Protein AF-A0A699TE79-F1 (afdb_monomer_lite)

Organism: Tanacetum cinerariifolium (NCBI:txid118510)

pLDDT: mean 77.21, std 14.18, range [36.72, 94.75]

Radius of gyration: 14.41 Å; chains: 1; bounding box: 31×33×37 Å

Sequence (103 aa):
MPTNQQKKLLRLPHVFSQVLELPLPSHADVLIEERPECLKFVANIGDNAFNGRVMAHAVKIHPGVTKVVVRGGGEVELLLDKLEVDVWRFRLPVSTRPELATA

Structure (mmCIF, N/CA/C/O backbone):
data_AF-A0A699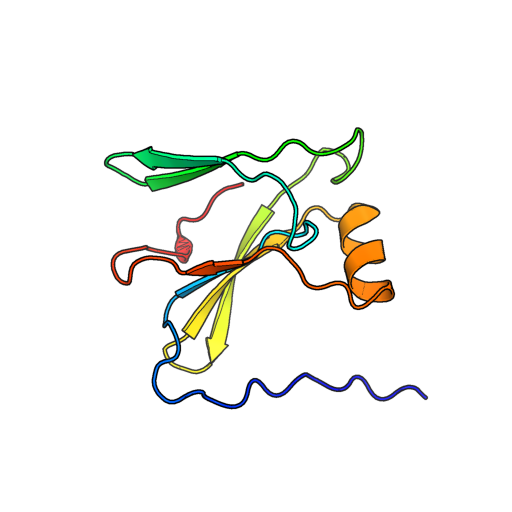TE79-F1
#
_entry.id   AF-A0A699TE79-F1
#
loop_
_atom_site.group_PDB
_atom_site.id
_atom_site.type_symbol
_atom_site.label_atom_id
_atom_site.label_alt_id
_atom_site.label_comp_id
_atom_site.label_asym_id
_atom_site.label_entity_id
_atom_site.label_seq_id
_atom_site.pdbx_PDB_ins_code
_atom_site.Cartn_x
_atom_site.Cartn_y
_atom_site.Cartn_z
_atom_site.occupancy
_atom_site.B_iso_or_equiv
_atom_site.auth_seq_id
_atom_site.auth_comp_id
_atom_site.auth_asym_id
_atom_site.auth_atom_id
_atom_site.pdbx_PDB_model_num
ATOM 1 N N . MET A 1 1 ? -3.925 -23.099 -25.340 1.00 36.72 1 MET A N 1
ATOM 2 C CA . MET A 1 1 ? -4.575 -21.916 -24.737 1.00 36.72 1 MET A CA 1
ATOM 3 C C . MET A 1 1 ? -4.221 -21.910 -23.259 1.00 36.72 1 MET A C 1
ATOM 5 O O . MET A 1 1 ? -4.696 -22.810 -22.576 1.00 36.72 1 MET A O 1
ATOM 9 N N . PRO A 1 2 ? -3.326 -21.038 -22.761 1.00 39.44 2 PRO A N 1
ATOM 10 C CA . PRO A 1 2 ? -2.955 -21.082 -21.354 1.00 39.44 2 PRO A CA 1
ATOM 11 C C . PRO A 1 2 ? -4.128 -20.544 -20.532 1.00 39.44 2 PRO A C 1
ATOM 13 O O . PRO A 1 2 ? -4.578 -19.413 -20.702 1.00 39.44 2 PRO A O 1
ATOM 16 N N . THR A 1 3 ? -4.686 -21.410 -19.695 1.00 42.09 3 THR A N 1
ATOM 17 C CA . THR A 1 3 ? -5.768 -21.098 -18.767 1.00 42.09 3 THR A CA 1
ATOM 18 C C . THR A 1 3 ? -5.246 -20.143 -17.705 1.00 42.09 3 THR A C 1
ATOM 20 O O . THR A 1 3 ? -4.383 -20.521 -16.915 1.00 42.09 3 THR A O 1
ATOM 23 N N . ASN A 1 4 ? -5.780 -18.922 -17.697 1.00 48.56 4 ASN A N 1
ATOM 24 C CA . ASN A 1 4 ? -5.604 -17.929 -16.646 1.00 48.56 4 ASN A CA 1
ATOM 25 C C . ASN A 1 4 ? -6.087 -18.534 -15.318 1.00 48.56 4 ASN A C 1
ATOM 27 O O . ASN A 1 4 ? -7.282 -18.523 -15.010 1.00 48.56 4 ASN A O 1
ATOM 31 N N . GLN A 1 5 ? -5.169 -19.158 -14.577 1.00 48.75 5 GLN A N 1
ATOM 32 C CA . GLN A 1 5 ? -5.438 -19.659 -13.242 1.00 48.75 5 GLN A CA 1
ATOM 33 C C . GLN A 1 5 ? -5.591 -18.447 -12.335 1.00 48.75 5 GLN A C 1
ATOM 35 O O . GLN A 1 5 ? -4.632 -17.959 -11.744 1.00 48.75 5 GLN A O 1
ATOM 40 N N . GLN A 1 6 ? -6.822 -17.945 -12.244 1.00 53.81 6 GLN A N 1
ATOM 41 C CA . GLN A 1 6 ? -7.223 -17.031 -11.190 1.00 53.81 6 GLN A CA 1
ATOM 42 C C . GLN A 1 6 ? -6.849 -17.706 -9.871 1.00 53.81 6 GLN A C 1
ATOM 44 O O . GLN A 1 6 ? -7.532 -18.641 -9.446 1.00 53.81 6 GLN A O 1
ATOM 49 N N . LYS A 1 7 ? -5.724 -17.286 -9.273 1.00 57.31 7 LYS A N 1
ATOM 50 C CA . LYS A 1 7 ? -5.239 -17.749 -7.973 1.00 57.31 7 LYS A CA 1
ATOM 51 C C . LYS A 1 7 ? -6.377 -17.524 -6.980 1.00 57.31 7 LYS A C 1
ATOM 53 O O . LYS A 1 7 ? -6.566 -16.419 -6.475 1.00 57.31 7 LYS A O 1
ATOM 58 N N . LYS A 1 8 ? -7.202 -18.554 -6.762 1.00 50.03 8 LYS A N 1
ATOM 59 C CA . LYS A 1 8 ? -8.288 -18.524 -5.786 1.00 50.03 8 LYS A CA 1
ATOM 60 C C . LYS A 1 8 ? -7.609 -18.415 -4.434 1.00 50.03 8 LYS A C 1
ATOM 62 O O . LYS A 1 8 ? -7.043 -19.387 -3.948 1.00 50.03 8 LYS A O 1
ATOM 67 N N . LEU A 1 9 ? -7.607 -17.209 -3.878 1.00 55.31 9 LEU A N 1
ATOM 68 C CA . LEU A 1 9 ? -7.047 -16.927 -2.565 1.00 55.31 9 LEU A CA 1
ATOM 69 C C . LEU A 1 9 ? -7.832 -17.743 -1.533 1.00 55.31 9 LEU A C 1
ATOM 71 O O . LEU A 1 9 ? -8.937 -17.379 -1.132 1.00 55.31 9 LEU A O 1
ATOM 75 N N . LEU A 1 10 ? -7.281 -18.899 -1.163 1.00 54.78 10 LEU A N 1
ATOM 76 C CA . LEU A 1 10 ? -7.823 -19.768 -0.130 1.00 54.78 10 LEU A CA 1
ATOM 77 C C . LEU A 1 10 ? -7.675 -19.046 1.211 1.00 54.78 10 LEU A C 1
ATOM 79 O O . LEU A 1 10 ? -6.590 -18.589 1.574 1.00 54.78 10 LEU A O 1
ATOM 83 N N . ARG A 1 11 ? -8.792 -18.892 1.926 1.00 52.50 11 ARG A N 1
ATOM 84 C CA . ARG A 1 11 ? -8.840 -18.210 3.221 1.00 52.50 11 ARG A CA 1
ATOM 85 C C . ARG A 1 11 ? -7.907 -18.906 4.211 1.00 52.50 11 ARG A C 1
ATOM 87 O O . ARG A 1 11 ? -8.204 -20.012 4.653 1.00 52.50 11 ARG A O 1
ATOM 94 N N . LEU A 1 12 ? -6.844 -18.226 4.636 1.00 55.25 12 LEU A N 1
ATOM 95 C CA . LEU A 1 12 ? -6.229 -18.536 5.923 1.00 55.25 12 LEU A CA 1
ATOM 96 C C . LEU A 1 12 ? -7.171 -18.020 7.044 1.00 55.25 12 LEU A C 1
ATOM 98 O O . LEU A 1 12 ? -7.782 -16.958 6.907 1.00 55.25 12 LEU A O 1
ATOM 102 N N . PRO A 1 13 ? -7.355 -18.738 8.159 1.00 48.28 13 PRO A N 1
ATOM 103 C CA . PRO A 1 13 ? -8.333 -18.361 9.191 1.00 48.28 13 PRO A CA 1
ATOM 104 C C . PRO A 1 13 ? -8.010 -17.064 9.959 1.00 48.28 13 PRO A C 1
ATOM 106 O O . PRO A 1 13 ? -8.811 -16.629 10.781 1.00 48.28 13 PRO A O 1
ATOM 109 N N . HIS A 1 14 ? -6.859 -16.433 9.699 1.00 51.59 14 HIS A N 1
ATOM 110 C CA . HIS A 1 14 ? -6.373 -15.214 10.370 1.00 51.59 14 HIS A CA 1
ATOM 111 C C . HIS A 1 14 ? -6.068 -14.083 9.364 1.00 51.59 14 HIS A C 1
ATOM 113 O O . HIS A 1 14 ? -5.210 -13.236 9.601 1.00 51.59 14 HIS A O 1
ATOM 119 N N . VAL A 1 15 ? -6.704 -14.126 8.186 1.00 59.31 15 VAL A N 1
ATOM 120 C CA . VAL A 1 15 ? -6.400 -13.257 7.037 1.00 59.31 15 VAL A CA 1
ATOM 121 C C . VAL A 1 15 ? -6.735 -11.804 7.336 1.00 59.31 15 VAL A C 1
ATOM 123 O O . VAL A 1 15 ? -7.879 -11.448 7.598 1.00 59.31 15 VAL A O 1
ATOM 126 N N . PHE A 1 16 ? -5.702 -10.977 7.245 1.00 68.50 16 PHE A N 1
ATOM 127 C CA . PHE A 1 16 ? -5.742 -9.519 7.254 1.00 68.50 16 PHE A CA 1
ATOM 128 C C . PHE A 1 16 ? -6.859 -8.998 6.356 1.00 68.50 16 PHE A C 1
ATOM 130 O O . PHE A 1 16 ? -6.934 -9.352 5.179 1.00 68.50 16 PHE A O 1
ATOM 137 N N . SER A 1 17 ? -7.702 -8.133 6.912 1.00 79.00 17 SER A N 1
ATOM 138 C CA . SER A 1 17 ? -8.782 -7.476 6.177 1.00 79.00 17 SER A CA 1
ATOM 139 C C . SER A 1 17 ? -8.266 -6.414 5.207 1.00 79.00 17 SER A C 1
ATOM 141 O O . SER A 1 17 ? -8.990 -6.021 4.297 1.00 79.00 17 SER A O 1
ATOM 143 N N . GLN A 1 18 ? -7.028 -5.938 5.379 1.00 85.88 18 GLN A N 1
ATOM 144 C CA . GLN A 1 18 ? -6.455 -4.879 4.556 1.00 85.88 18 GLN A CA 1
ATOM 145 C C . GLN A 1 18 ? -4.970 -5.123 4.252 1.00 85.88 18 GLN A C 1
ATOM 147 O O . GLN A 1 18 ? -4.175 -5.432 5.143 1.00 85.88 18 GLN A O 1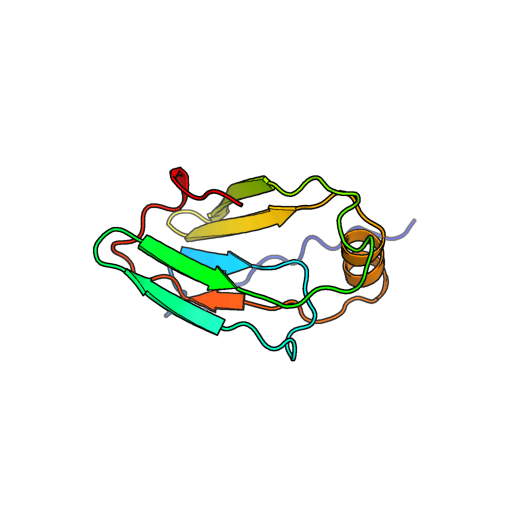
ATOM 152 N N . VAL A 1 19 ? -4.585 -4.994 2.981 1.00 89.31 19 VAL A N 1
ATOM 153 C CA . VAL A 1 19 ? -3.207 -5.208 2.504 1.00 89.31 19 VAL A CA 1
ATOM 154 C C . VAL A 1 19 ? -2.843 -4.153 1.462 1.00 89.31 19 VAL A C 1
ATOM 156 O O . VAL A 1 19 ? -3.642 -3.894 0.570 1.00 89.31 19 VAL A O 1
ATOM 159 N N . LEU A 1 20 ? -1.637 -3.592 1.533 1.00 89.44 20 LEU A N 1
ATOM 160 C CA . LEU A 1 20 ? -1.007 -2.838 0.448 1.00 89.44 20 LEU A CA 1
ATOM 161 C C . LEU A 1 20 ? -0.113 -3.773 -0.372 1.00 89.44 20 LEU A C 1
ATOM 163 O O . LEU A 1 20 ? 0.626 -4.577 0.196 1.00 89.44 20 LEU A O 1
ATOM 167 N N . GLU A 1 21 ? -0.168 -3.655 -1.691 1.00 90.12 21 GLU A N 1
ATOM 168 C CA . GLU A 1 21 ? 0.735 -4.303 -2.634 1.00 90.12 21 GLU A CA 1
ATOM 169 C C . GLU A 1 21 ? 1.377 -3.254 -3.539 1.00 90.12 21 GLU A C 1
ATOM 171 O O . GLU A 1 21 ? 0.682 -2.456 -4.178 1.00 90.12 21 GLU A O 1
ATOM 176 N N . LEU A 1 22 ? 2.707 -3.276 -3.578 1.00 87.31 22 LEU A N 1
ATOM 177 C CA . LEU A 1 22 ? 3.502 -2.436 -4.460 1.00 87.31 22 LEU A CA 1
ATOM 178 C C . LEU A 1 22 ? 4.000 -3.276 -5.643 1.00 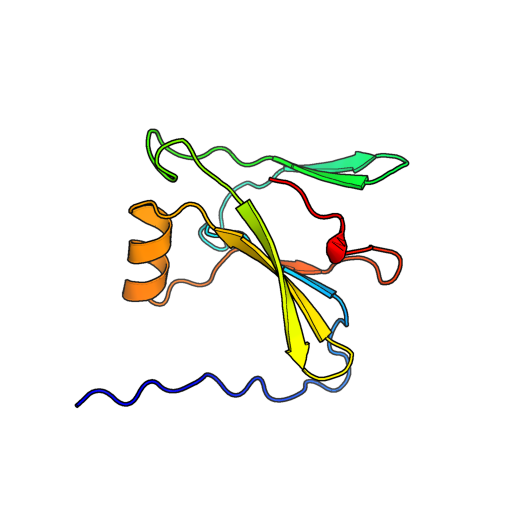87.31 22 LEU A C 1
ATOM 180 O O . LEU A 1 22 ? 4.378 -4.433 -5.440 1.00 87.31 22 LEU A O 1
ATOM 184 N N . PRO A 1 23 ? 4.057 -2.709 -6.860 1.00 84.06 23 PRO A N 1
ATOM 185 C CA . PRO A 1 23 ? 4.598 -3.359 -8.051 1.00 84.06 23 PRO A CA 1
ATOM 186 C C . PRO A 1 23 ? 6.133 -3.328 -8.006 1.00 84.06 23 PRO A C 1
ATOM 188 O O . PRO A 1 23 ? 6.799 -2.779 -8.879 1.00 84.06 23 PRO A O 1
ATOM 191 N N . LEU A 1 24 ? 6.686 -3.873 -6.925 1.00 84.00 24 LEU A N 1
ATOM 192 C CA . LEU A 1 24 ? 8.107 -3.971 -6.628 1.00 84.00 24 LEU A CA 1
ATOM 193 C C . LEU A 1 24 ? 8.420 -5.421 -6.247 1.00 84.00 24 LEU A C 1
ATOM 195 O O . LEU A 1 24 ? 7.548 -6.097 -5.691 1.00 84.00 24 LEU A O 1
ATOM 199 N N . PRO A 1 25 ? 9.654 -5.896 -6.475 1.00 84.56 25 PRO A N 1
ATOM 200 C CA . PRO A 1 25 ? 10.093 -7.178 -5.940 1.00 84.56 25 PRO A CA 1
ATOM 201 C C . PRO A 1 25 ? 9.907 -7.246 -4.418 1.00 84.56 25 PRO A C 1
ATOM 203 O O . PRO A 1 25 ? 10.106 -6.257 -3.716 1.00 84.56 25 PRO A O 1
ATOM 206 N N . SER A 1 26 ? 9.585 -8.424 -3.886 1.00 87.25 26 SER A N 1
ATOM 207 C CA . SER A 1 26 ? 9.367 -8.641 -2.446 1.00 87.25 26 SER A CA 1
ATOM 208 C C . SER A 1 26 ? 10.548 -8.248 -1.550 1.00 87.25 26 SER A C 1
ATOM 210 O O . SER A 1 26 ? 10.341 -7.943 -0.378 1.00 87.25 26 SER A O 1
ATOM 212 N N . HIS A 1 27 ? 11.765 -8.221 -2.099 1.00 84.75 27 HIS A N 1
ATOM 213 C CA . HIS A 1 27 ? 12.998 -7.821 -1.417 1.00 84.75 27 HIS A CA 1
ATOM 214 C C . HIS A 1 27 ? 13.357 -6.336 -1.600 1.00 84.75 27 HIS A C 1
ATOM 216 O O . HIS A 1 27 ? 14.446 -5.933 -1.206 1.00 84.75 27 HIS A O 1
ATOM 222 N N . ALA A 1 28 ? 12.497 -5.533 -2.235 1.00 87.81 28 ALA A N 1
ATOM 223 C CA . ALA A 1 28 ? 12.755 -4.113 -2.431 1.00 87.81 28 ALA A CA 1
ATOM 224 C C . ALA A 1 28 ? 12.803 -3.355 -1.096 1.00 87.81 28 ALA A C 1
ATOM 226 O O . ALA A 1 28 ? 11.975 -3.577 -0.205 1.00 87.81 28 ALA A O 1
ATOM 227 N N . ASP A 1 29 ? 13.739 -2.410 -1.002 1.00 90.31 29 ASP A N 1
ATOM 228 C CA . ASP A 1 29 ? 13.876 -1.522 0.148 1.00 90.31 29 ASP A CA 1
ATOM 229 C C . ASP A 1 29 ? 12.778 -0.451 0.118 1.00 90.31 29 ASP A C 1
ATOM 231 O O . ASP A 1 29 ? 12.843 0.535 -0.622 1.00 90.31 29 ASP A O 1
ATOM 235 N N . VAL A 1 30 ? 11.745 -0.663 0.934 1.00 91.38 30 VAL A N 1
ATOM 236 C CA . VAL A 1 30 ? 10.623 0.264 1.112 1.00 91.38 30 VAL A CA 1
ATOM 237 C C . VAL A 1 30 ? 10.664 0.821 2.531 1.00 91.38 30 VAL A C 1
ATOM 239 O O . VAL A 1 30 ? 10.467 0.092 3.504 1.00 91.38 30 VAL A O 1
ATOM 242 N N . LEU A 1 31 ? 10.889 2.127 2.652 1.00 94.00 31 LEU A N 1
ATOM 243 C CA . LEU A 1 31 ? 10.786 2.851 3.913 1.00 94.00 31 LEU A CA 1
ATOM 244 C C . LEU A 1 31 ? 9.313 3.113 4.239 1.00 94.00 31 LEU A C 1
ATOM 246 O O . LEU A 1 31 ? 8.544 3.563 3.387 1.00 94.00 31 LEU A O 1
ATOM 250 N N . ILE A 1 32 ? 8.937 2.861 5.489 1.00 93.38 32 ILE A N 1
ATOM 251 C CA . ILE A 1 32 ? 7.584 3.083 5.996 1.00 93.38 32 ILE A CA 1
ATOM 252 C C . ILE A 1 32 ? 7.654 4.167 7.065 1.00 93.38 32 ILE A C 1
ATOM 254 O O . ILE A 1 32 ? 8.324 4.001 8.083 1.00 93.38 32 ILE A O 1
ATOM 258 N N . GLU A 1 33 ? 6.953 5.271 6.837 1.00 94.75 33 GLU A N 1
ATOM 259 C CA . GLU A 1 33 ? 6.827 6.368 7.790 1.00 94.75 33 GLU A CA 1
ATOM 260 C C . GLU A 1 33 ? 5.393 6.428 8.317 1.00 94.75 33 GLU A C 1
ATOM 262 O O . GLU A 1 33 ? 4.441 6.617 7.553 1.00 94.75 33 GLU A O 1
ATOM 267 N N . GLU A 1 34 ? 5.232 6.314 9.632 1.00 92.06 34 GLU A N 1
ATOM 268 C CA . GLU A 1 34 ? 3.950 6.550 10.286 1.00 92.06 34 GLU A CA 1
ATOM 269 C C . GLU A 1 34 ? 3.765 8.047 10.547 1.00 92.06 34 GLU A C 1
ATOM 271 O O . GLU A 1 34 ? 4.604 8.712 11.162 1.00 92.06 34 GLU A O 1
ATOM 276 N N . ARG A 1 35 ? 2.668 8.596 10.031 1.00 91.69 35 ARG A N 1
ATOM 277 C CA . ARG A 1 35 ? 2.233 9.975 10.244 1.00 91.69 35 ARG A CA 1
ATOM 278 C C . ARG A 1 35 ? 0.896 9.948 10.991 1.00 91.69 35 ARG A C 1
ATOM 280 O O . ARG A 1 35 ? 0.173 8.959 10.894 1.00 91.69 35 ARG A O 1
ATOM 287 N N . PRO A 1 36 ? 0.512 11.034 11.684 1.00 89.50 36 PRO A N 1
ATOM 288 C CA . PRO A 1 36 ? -0.754 11.072 12.423 1.00 89.50 36 PRO A CA 1
ATOM 289 C C . PRO A 1 36 ? -1.993 10.763 11.567 1.00 89.50 36 PRO A C 1
ATOM 291 O O . PRO A 1 36 ? -2.980 10.244 12.077 1.00 89.50 36 PRO A O 1
ATOM 294 N N . GLU A 1 37 ? -1.938 11.076 10.270 1.00 89.69 37 GLU A N 1
ATOM 295 C CA . GLU A 1 37 ? -3.073 10.954 9.349 1.00 89.69 37 GLU A CA 1
ATOM 296 C C . GLU A 1 37 ? -2.918 9.814 8.331 1.00 89.69 37 GLU A C 1
ATOM 298 O O . GLU A 1 37 ? -3.897 9.430 7.689 1.00 89.69 37 GLU A O 1
ATOM 303 N N . CYS A 1 38 ? -1.710 9.265 8.151 1.00 89.75 38 CYS A N 1
ATOM 304 C CA . CYS A 1 38 ? -1.448 8.266 7.116 1.00 89.75 38 CYS A CA 1
ATOM 305 C C . CYS A 1 38 ? -0.183 7.430 7.365 1.00 89.75 38 CYS A C 1
ATOM 307 O O . CYS A 1 38 ? 0.703 7.791 8.135 1.00 89.75 38 CYS A O 1
ATOM 309 N N . LEU A 1 39 ? -0.082 6.316 6.640 1.00 91.94 39 LEU A N 1
ATOM 310 C CA . LEU A 1 39 ? 1.166 5.582 6.449 1.00 91.94 39 LEU A CA 1
ATOM 311 C C . LEU A 1 39 ? 1.752 5.992 5.097 1.00 91.94 39 LEU A C 1
ATOM 313 O O . LEU A 1 39 ? 1.081 5.856 4.072 1.00 91.94 39 LEU A O 1
ATOM 317 N N . LYS A 1 40 ? 2.991 6.483 5.088 1.00 93.06 40 LYS A N 1
ATOM 318 C CA . LYS A 1 40 ? 3.704 6.853 3.865 1.00 93.06 40 LYS A CA 1
ATOM 319 C C . LYS A 1 40 ? 4.730 5.776 3.527 1.00 93.06 40 LYS A C 1
ATOM 321 O O . LYS A 1 40 ? 5.570 5.433 4.353 1.00 93.06 40 LYS A O 1
ATOM 326 N N . PHE A 1 41 ? 4.665 5.276 2.300 1.00 92.31 41 PHE A N 1
ATOM 327 C CA . PHE A 1 41 ? 5.577 4.267 1.770 1.00 92.31 41 PHE A CA 1
ATOM 328 C C . PHE A 1 41 ? 6.493 4.935 0.747 1.00 92.31 41 PHE A C 1
ATOM 330 O O . PHE A 1 41 ? 6.009 5.577 -0.184 1.00 92.31 41 PHE A O 1
ATOM 337 N N . VAL A 1 42 ? 7.806 4.819 0.933 1.00 91.38 42 VAL A N 1
ATOM 338 C CA . VAL A 1 42 ? 8.817 5.430 0.063 1.00 91.38 42 VAL A CA 1
ATOM 339 C C . VAL A 1 42 ? 9.751 4.339 -0.430 1.00 91.38 42 VAL A C 1
ATOM 341 O O . VAL A 1 42 ? 10.376 3.650 0.368 1.00 91.38 42 VAL A O 1
ATOM 344 N N . ALA A 1 43 ? 9.852 4.188 -1.744 1.00 88.31 43 ALA A N 1
ATOM 345 C CA . ALA A 1 43 ? 10.725 3.212 -2.377 1.00 88.31 43 ALA A CA 1
ATOM 346 C C . ALA A 1 43 ? 11.585 3.904 -3.431 1.00 88.31 43 ALA A C 1
ATOM 348 O O . ALA A 1 43 ? 11.106 4.795 -4.136 1.00 88.31 43 ALA A O 1
ATOM 349 N N . ASN A 1 44 ? 12.842 3.481 -3.547 1.00 84.88 44 ASN A N 1
ATOM 350 C CA . ASN A 1 44 ? 13.679 3.879 -4.668 1.00 84.88 44 ASN A CA 1
ATOM 351 C C . ASN A 1 44 ? 13.365 2.967 -5.859 1.00 84.88 44 ASN A C 1
ATOM 353 O O . ASN A 1 44 ? 13.390 1.742 -5.737 1.00 84.88 44 ASN A O 1
ATOM 357 N N . ILE A 1 45 ? 13.040 3.573 -6.993 1.00 78.62 45 ILE A N 1
ATOM 358 C CA . ILE A 1 45 ? 12.716 2.875 -8.231 1.00 78.62 45 ILE A CA 1
ATOM 359 C C . ILE A 1 45 ? 13.698 3.313 -9.308 1.00 78.62 45 ILE A C 1
ATOM 361 O O . ILE A 1 45 ? 14.077 4.480 -9.365 1.00 78.62 45 ILE A O 1
ATOM 365 N N . GLY A 1 46 ? 14.111 2.373 -10.158 1.00 74.44 46 GLY A N 1
ATOM 366 C CA . GLY A 1 46 ? 14.964 2.692 -11.299 1.00 74.44 46 GLY A CA 1
ATOM 367 C C . GLY A 1 46 ? 14.286 3.672 -12.262 1.00 74.44 46 GLY A C 1
ATOM 368 O O . GLY A 1 46 ? 13.052 3.734 -12.339 1.00 74.44 46 GLY A O 1
ATOM 369 N N . ASP A 1 47 ? 15.102 4.416 -13.009 1.00 66.19 47 ASP A N 1
ATOM 370 C CA . ASP A 1 47 ? 14.628 5.371 -14.010 1.00 66.19 47 ASP A CA 1
ATOM 371 C C . ASP A 1 47 ? 13.623 4.704 -14.970 1.00 66.19 47 ASP A C 1
ATOM 373 O O . ASP A 1 47 ? 13.830 3.587 -15.444 1.00 66.19 47 ASP A O 1
ATOM 377 N N . ASN A 1 48 ? 12.507 5.390 -15.238 1.00 66.00 48 ASN A N 1
ATOM 378 C CA . ASN A 1 48 ? 11.388 4.953 -16.090 1.00 66.00 48 ASN A CA 1
ATOM 379 C C . ASN A 1 48 ? 10.539 3.758 -15.606 1.00 66.00 48 ASN A C 1
ATOM 381 O O . ASN A 1 48 ? 9.648 3.335 -16.343 1.00 66.00 48 ASN A O 1
ATOM 385 N N . ALA A 1 49 ? 10.698 3.261 -14.372 1.00 68.44 49 ALA A N 1
ATOM 386 C CA . ALA A 1 49 ? 9.935 2.102 -13.876 1.00 68.44 49 ALA A CA 1
ATOM 387 C C . ALA A 1 49 ? 8.399 2.208 -14.047 1.00 68.44 49 ALA A C 1
ATOM 389 O O . ALA A 1 49 ? 7.735 1.204 -14.315 1.00 68.44 49 ALA A O 1
ATOM 390 N N . PHE A 1 50 ? 7.839 3.420 -13.940 1.00 70.75 50 PHE A N 1
ATOM 391 C CA . PHE A 1 50 ? 6.396 3.685 -14.046 1.00 70.75 50 PHE A CA 1
ATOM 392 C C . PHE A 1 50 ? 6.021 4.760 -15.077 1.00 70.75 50 PHE A C 1
ATOM 394 O O . PHE A 1 50 ? 4.973 5.387 -14.951 1.00 70.75 50 PHE A O 1
ATOM 401 N N . ASN A 1 51 ? 6.878 5.046 -16.067 1.00 71.44 51 ASN A N 1
ATOM 402 C CA . ASN A 1 51 ? 6.599 6.033 -17.130 1.00 71.44 51 ASN A CA 1
ATOM 403 C C . ASN A 1 51 ? 6.035 7.393 -16.635 1.00 71.44 51 ASN A C 1
ATOM 405 O O . ASN A 1 51 ? 5.274 8.062 -17.336 1.00 71.44 51 ASN A O 1
ATOM 409 N N . GLY A 1 52 ? 6.377 7.799 -15.406 1.00 70.31 52 GLY A N 1
ATOM 410 C CA . GLY A 1 52 ? 5.919 9.044 -14.784 1.00 70.31 52 GLY A CA 1
ATOM 411 C C . GLY A 1 52 ? 4.449 9.088 -14.340 1.00 70.31 52 GLY A C 1
ATOM 412 O O . GLY A 1 52 ? 3.986 10.160 -13.955 1.00 70.31 52 GLY A O 1
ATOM 413 N N . ARG A 1 53 ? 3.695 7.980 -14.369 1.00 76.75 53 ARG A N 1
ATOM 414 C CA . ARG A 1 53 ? 2.320 7.926 -13.840 1.00 76.75 53 ARG A CA 1
ATOM 415 C C . ARG A 1 53 ? 2.159 6.742 -12.908 1.00 76.75 53 ARG A C 1
ATOM 417 O O . ARG A 1 53 ? 2.327 5.611 -13.333 1.00 76.75 53 ARG A O 1
ATOM 424 N N . VAL A 1 54 ? 1.761 7.003 -11.669 1.00 82.06 54 VAL A N 1
ATOM 425 C CA . VAL A 1 54 ? 1.443 5.971 -10.681 1.00 82.06 54 VAL A CA 1
ATOM 426 C C . VAL A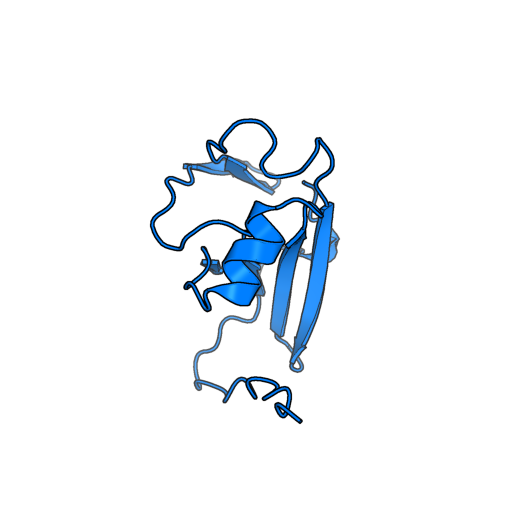 1 54 ? 0.053 6.251 -10.108 1.00 82.06 54 VAL A C 1
ATOM 428 O O . VAL A 1 54 ? -0.327 7.405 -9.939 1.00 82.06 54 VAL A O 1
ATOM 431 N N . MET A 1 55 ? -0.733 5.206 -9.856 1.00 84.81 55 MET A N 1
ATOM 432 C CA . MET A 1 55 ? -2.054 5.292 -9.230 1.00 84.81 55 MET A CA 1
ATOM 433 C C . MET A 1 55 ? -2.206 4.224 -8.152 1.00 84.81 55 MET A C 1
ATOM 435 O O . MET A 1 55 ? -1.800 3.079 -8.343 1.00 84.81 55 MET A O 1
ATOM 439 N N . ALA A 1 56 ? -2.846 4.582 -7.041 1.00 88.88 56 ALA A N 1
ATOM 440 C CA . ALA A 1 56 ? -3.270 3.638 -6.016 1.00 88.88 56 ALA A CA 1
ATOM 441 C C . ALA A 1 56 ? -4.747 3.270 -6.215 1.00 88.88 56 ALA A C 1
ATOM 443 O O . AL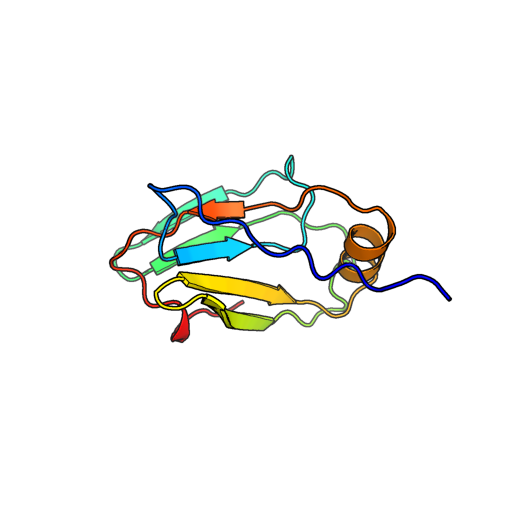A A 1 56 ? -5.601 4.133 -6.407 1.00 88.88 56 ALA A O 1
ATOM 444 N N . HIS A 1 57 ? -5.058 1.978 -6.140 1.00 87.56 57 HIS A N 1
ATOM 445 C CA . HIS A 1 57 ? -6.415 1.461 -6.283 1.00 87.56 57 HIS A CA 1
ATOM 446 C C . HIS A 1 57 ? -6.786 0.559 -5.113 1.00 87.56 57 HIS A C 1
ATOM 448 O O . HIS A 1 57 ? -6.137 -0.458 -4.882 1.00 87.56 57 HIS A O 1
ATOM 454 N N . ALA A 1 58 ? -7.884 0.873 -4.429 1.00 88.44 58 ALA A N 1
ATOM 455 C CA . ALA A 1 58 ? -8.504 -0.035 -3.473 1.00 88.44 58 ALA A CA 1
ATOM 456 C C . ALA A 1 58 ? -9.407 -1.043 -4.198 1.00 88.44 58 ALA A C 1
ATOM 458 O O . ALA A 1 58 ? -10.395 -0.676 -4.833 1.00 88.44 58 ALA A O 1
ATOM 459 N N . VAL A 1 59 ? -9.083 -2.330 -4.089 1.00 85.00 59 VAL A N 1
ATOM 460 C CA . VAL A 1 59 ? -9.801 -3.430 -4.737 1.00 85.00 59 VAL A CA 1
ATOM 461 C C . VAL A 1 59 ? -10.299 -4.406 -3.680 1.00 85.00 59 VAL A C 1
ATOM 463 O O . VAL A 1 59 ? -9.527 -4.930 -2.875 1.00 85.00 59 VAL A O 1
ATOM 466 N N . LYS A 1 60 ? -11.601 -4.696 -3.692 1.00 85.50 60 LYS A N 1
ATOM 467 C CA . LYS A 1 60 ? -12.171 -5.774 -2.876 1.00 85.50 60 LYS A CA 1
ATOM 468 C C . LYS A 1 60 ? -11.861 -7.108 -3.540 1.00 85.50 60 LYS A C 1
ATOM 470 O O . LYS A 1 60 ? -12.348 -7.380 -4.632 1.00 85.50 60 LYS A O 1
ATOM 475 N N . ILE A 1 61 ? -11.055 -7.930 -2.878 1.00 80.00 61 ILE A N 1
ATOM 476 C CA . ILE A 1 61 ? -10.645 -9.247 -3.395 1.00 80.00 61 ILE A CA 1
ATOM 477 C C . ILE A 1 61 ? -11.462 -10.393 -2.786 1.00 80.00 61 ILE A C 1
ATOM 479 O O . ILE A 1 61 ? -11.549 -11.475 -3.360 1.00 80.00 61 ILE A O 1
ATOM 483 N N . HIS A 1 62 ? -12.079 -10.152 -1.629 1.00 75.56 62 HIS A N 1
ATOM 484 C CA . HIS A 1 62 ? -12.985 -11.062 -0.934 1.00 75.56 62 HIS A CA 1
ATOM 485 C C . HIS A 1 62 ? -13.866 -10.242 0.031 1.00 75.56 62 HIS A C 1
ATOM 487 O O . HIS A 1 62 ? -13.444 -9.156 0.437 1.00 75.56 62 HIS A O 1
ATOM 493 N N . PRO A 1 63 ? -15.066 -10.702 0.435 1.00 78.50 63 PRO A N 1
ATOM 494 C CA . PRO A 1 63 ? -15.824 -10.048 1.500 1.00 78.50 63 PRO A CA 1
ATOM 495 C C . PRO A 1 63 ? -14.967 -9.811 2.753 1.00 78.50 63 PRO A C 1
ATOM 497 O O . PRO A 1 63 ? -14.365 -10.739 3.287 1.00 78.50 63 PRO A O 1
ATOM 500 N N . GLY A 1 64 ? -14.882 -8.553 3.193 1.00 75.38 64 GLY A N 1
ATOM 501 C CA . GLY A 1 64 ? -14.060 -8.147 4.339 1.00 75.38 64 GLY A CA 1
ATOM 502 C C . GLY A 1 64 ? -12.554 -8.044 4.069 1.00 75.38 64 GLY A C 1
ATOM 503 O O . GLY A 1 64 ? -11.813 -7.773 5.008 1.00 75.38 64 GLY A O 1
ATOM 504 N N . VAL A 1 65 ? -12.100 -8.238 2.823 1.00 78.12 65 VAL A N 1
ATOM 505 C CA . VAL A 1 65 ? -10.690 -8.111 2.431 1.00 78.12 65 VAL A CA 1
ATOM 506 C C . VAL A 1 65 ? -10.529 -7.091 1.305 1.00 78.12 65 VAL A C 1
ATOM 508 O O . VAL A 1 65 ? -10.939 -7.321 0.160 1.00 78.12 65 VAL A O 1
ATOM 511 N N . THR A 1 66 ? -9.871 -5.983 1.628 1.00 84.75 66 THR A N 1
ATOM 512 C CA . THR A 1 66 ? -9.509 -4.920 0.691 1.00 84.75 66 THR A CA 1
ATOM 513 C C . THR A 1 66 ? -8.005 -4.930 0.448 1.00 84.75 66 THR A C 1
ATOM 515 O O . THR A 1 66 ? -7.199 -5.019 1.372 1.00 84.75 66 THR A O 1
ATOM 518 N N . LYS A 1 67 ? -7.611 -4.826 -0.815 1.00 85.81 67 LYS A N 1
ATOM 519 C CA . LYS A 1 67 ? -6.220 -4.727 -1.238 1.00 85.81 67 LYS A CA 1
ATOM 520 C C . LYS A 1 67 ? -5.998 -3.374 -1.904 1.00 85.81 67 LYS A C 1
ATOM 522 O O . LYS A 1 67 ? -6.710 -3.058 -2.849 1.00 85.81 67 LYS A O 1
ATOM 527 N N . VAL A 1 68 ? -5.031 -2.593 -1.439 1.00 84.12 68 VAL A N 1
ATOM 528 C CA . VAL A 1 68 ? -4.525 -1.424 -2.164 1.00 84.12 68 VAL A CA 1
ATOM 529 C C . VAL A 1 68 ? -3.457 -1.917 -3.128 1.00 84.12 68 VAL A C 1
ATOM 531 O O . VAL A 1 68 ? -2.499 -2.548 -2.698 1.00 84.12 68 VAL A O 1
ATOM 534 N N . VAL A 1 69 ? -3.633 -1.670 -4.419 1.00 83.81 69 VAL A N 1
ATOM 535 C CA . VAL A 1 69 ? -2.660 -2.006 -5.462 1.00 83.81 69 VAL A CA 1
ATOM 536 C C . VAL A 1 69 ? -2.154 -0.712 -6.067 1.00 83.81 69 VAL A C 1
ATOM 538 O O . VAL A 1 69 ? -2.957 0.130 -6.466 1.00 83.81 69 VAL A O 1
ATOM 541 N N . VAL A 1 70 ? -0.839 -0.567 -6.149 1.00 84.31 70 VAL A N 1
ATOM 542 C CA . VAL A 1 70 ? -0.209 0.537 -6.871 1.00 84.31 70 VAL A CA 1
ATOM 543 C C . VAL A 1 70 ? 0.089 0.087 -8.303 1.00 84.31 70 VAL A C 1
ATOM 545 O O . VAL A 1 70 ? 0.625 -0.997 -8.509 1.00 84.31 70 VAL A O 1
ATOM 548 N N . ARG A 1 71 ? -0.307 0.885 -9.298 1.00 81.44 71 ARG A N 1
ATOM 549 C CA . ARG A 1 71 ? -0.138 0.595 -10.731 1.00 81.44 71 ARG A CA 1
ATOM 550 C C . ARG A 1 71 ? 0.558 1.750 -11.418 1.00 81.44 71 ARG A C 1
ATOM 552 O O . ARG A 1 71 ? 0.233 2.901 -11.138 1.00 81.44 71 ARG A O 1
ATOM 559 N N . GLY A 1 72 ? 1.479 1.443 -12.320 1.00 72.25 72 GLY A N 1
ATOM 560 C CA . GLY A 1 72 ? 2.277 2.443 -13.025 1.00 72.25 72 GLY A CA 1
ATOM 561 C C . GLY A 1 72 ? 2.283 2.304 -14.544 1.00 72.25 72 GLY A C 1
ATOM 562 O O . GLY A 1 72 ? 2.857 3.144 -15.228 1.00 72.25 72 GLY A O 1
ATOM 563 N N . GLY A 1 73 ? 1.678 1.246 -15.101 1.00 64.56 73 GLY A N 1
ATOM 564 C CA . GLY A 1 73 ? 1.605 1.038 -16.554 1.00 64.56 73 GLY A CA 1
ATOM 565 C C . GLY A 1 73 ? 2.972 0.969 -17.253 1.00 64.56 73 GLY A C 1
ATOM 566 O O . GLY A 1 73 ? 3.051 1.156 -18.467 1.00 64.56 73 GLY A O 1
ATOM 567 N N . GLY A 1 74 ? 4.044 0.756 -16.486 1.00 66.75 74 GLY A N 1
ATOM 568 C CA . GLY A 1 74 ? 5.426 0.710 -16.952 1.00 66.75 74 GLY A CA 1
ATOM 569 C C . GLY A 1 74 ? 5.930 -0.716 -17.157 1.00 66.75 74 GLY A C 1
ATOM 570 O O . GLY A 1 74 ? 5.260 -1.694 -16.816 1.00 66.75 74 GLY A O 1
ATOM 571 N N . GLU A 1 75 ? 7.140 -0.839 -17.704 1.00 64.88 75 GLU A N 1
ATOM 572 C CA . GLU A 1 75 ? 7.759 -2.138 -17.992 1.00 64.88 75 GLU A CA 1
ATOM 573 C C . GLU A 1 75 ? 7.923 -3.009 -16.741 1.00 64.88 75 GLU A C 1
ATOM 575 O O . GLU A 1 75 ? 7.793 -4.226 -16.834 1.00 64.88 75 GLU A O 1
ATOM 580 N N . VAL A 1 76 ? 8.136 -2.406 -15.566 1.00 66.50 76 VAL A N 1
ATOM 581 C CA . VAL A 1 76 ? 8.334 -3.137 -14.303 1.00 66.50 76 VAL A CA 1
ATOM 582 C C . VAL A 1 76 ? 7.086 -3.921 -13.894 1.00 66.50 76 VAL A C 1
ATOM 584 O O . VAL A 1 76 ? 7.197 -5.092 -13.543 1.00 66.50 76 VAL A O 1
ATOM 587 N N . GLU A 1 77 ? 5.897 -3.324 -14.000 1.00 68.38 77 GLU A N 1
ATOM 588 C CA . GLU A 1 77 ? 4.626 -4.000 -13.690 1.00 68.38 77 GLU A CA 1
ATOM 589 C C . GLU A 1 77 ? 4.402 -5.191 -14.640 1.00 68.38 77 GLU A C 1
ATOM 591 O O . GLU A 1 77 ? 4.108 -6.301 -14.202 1.00 68.38 77 GLU A O 1
ATOM 596 N N . LEU A 1 78 ? 4.666 -4.997 -15.939 1.00 64.69 78 LEU A N 1
ATOM 597 C CA . LEU A 1 78 ? 4.547 -6.050 -16.954 1.00 64.69 78 LEU A CA 1
ATOM 598 C C . LEU A 1 78 ? 5.587 -7.169 -16.793 1.00 64.69 78 LEU A C 1
ATOM 600 O O . LEU A 1 78 ? 5.309 -8.318 -17.136 1.00 64.69 78 LEU A O 1
ATOM 604 N N . LEU A 1 79 ? 6.795 -6.846 -16.327 1.00 63.94 79 LEU A N 1
ATOM 605 C CA . LEU A 1 79 ? 7.860 -7.819 -16.083 1.00 63.94 79 LEU A CA 1
ATOM 606 C C . LEU A 1 79 ? 7.567 -8.667 -14.845 1.00 63.94 79 LEU A C 1
ATOM 608 O O . LEU A 1 79 ? 7.741 -9.883 -14.907 1.00 63.94 79 LEU A O 1
ATOM 612 N N . LEU A 1 80 ? 7.083 -8.058 -13.759 1.00 67.06 80 LEU A N 1
ATOM 613 C CA . LEU A 1 80 ? 6.686 -8.778 -12.544 1.00 67.06 80 LEU A CA 1
ATOM 614 C C . LEU A 1 80 ? 5.534 -9.752 -12.824 1.00 67.06 80 LEU A C 1
ATOM 616 O O . LEU A 1 80 ? 5.607 -10.912 -12.416 1.00 67.06 80 LEU A O 1
ATOM 620 N N . ASP A 1 81 ? 4.534 -9.319 -13.599 1.00 68.25 81 ASP A N 1
ATOM 621 C CA . ASP A 1 81 ? 3.414 -10.168 -14.018 1.00 68.25 81 ASP A CA 1
ATOM 622 C C . ASP A 1 81 ? 3.863 -11.339 -14.910 1.00 68.25 81 ASP A C 1
ATOM 624 O O . ASP A 1 81 ? 3.336 -12.447 -14.795 1.00 68.25 81 ASP A O 1
ATOM 628 N N . LYS A 1 82 ? 4.847 -11.124 -15.797 1.00 65.94 82 LYS A N 1
ATOM 629 C CA . LYS A 1 82 ? 5.380 -12.170 -16.692 1.00 65.94 82 LYS A CA 1
ATOM 630 C C . LYS A 1 82 ? 6.308 -13.160 -15.992 1.00 65.94 82 LYS A C 1
ATOM 632 O O . LYS A 1 82 ? 6.361 -14.315 -16.405 1.00 65.94 82 LYS A O 1
ATOM 637 N N . LEU A 1 83 ? 7.074 -12.703 -15.004 1.00 63.22 83 LEU A N 1
ATOM 638 C CA . LEU A 1 83 ? 8.124 -13.491 -14.354 1.00 63.22 83 LEU A CA 1
ATOM 639 C C . LEU A 1 83 ? 7.629 -14.218 -13.087 1.00 63.22 83 LEU A C 1
ATOM 641 O O . LEU A 1 83 ? 8.418 -14.882 -12.425 1.00 63.22 83 LEU A O 1
ATOM 645 N N . GLU A 1 84 ? 6.337 -14.110 -12.752 1.00 67.00 84 GLU A N 1
ATOM 646 C CA . GLU A 1 84 ? 5.724 -14.684 -11.540 1.00 67.00 84 GLU A CA 1
ATOM 647 C C . GLU A 1 84 ? 6.476 -14.325 -10.241 1.00 67.00 84 GLU A C 1
ATOM 649 O O . GLU A 1 84 ? 6.508 -15.103 -9.287 1.00 67.00 84 GLU A O 1
ATOM 654 N N . VAL A 1 85 ? 7.091 -13.140 -10.192 1.00 70.69 85 VAL A N 1
ATOM 655 C CA . VAL A 1 85 ? 7.899 -12.708 -9.045 1.00 70.69 85 VAL A CA 1
ATOM 656 C C . VAL A 1 85 ? 6.989 -12.346 -7.877 1.00 70.69 85 VAL A C 1
ATOM 658 O O . VAL A 1 85 ? 5.981 -11.657 -8.045 1.00 70.69 85 VAL A O 1
ATOM 661 N N . ASP A 1 86 ? 7.368 -12.775 -6.672 1.00 77.81 86 ASP A N 1
ATOM 662 C CA . ASP A 1 86 ? 6.701 -12.328 -5.455 1.00 77.81 86 ASP A CA 1
ATOM 663 C C . ASP A 1 86 ? 6.828 -10.810 -5.313 1.00 77.81 86 ASP A C 1
ATOM 665 O O . ASP A 1 86 ? 7.924 -10.244 -5.309 1.00 77.81 86 ASP A O 1
ATOM 669 N N . VAL A 1 87 ? 5.683 -10.156 -5.170 1.00 84.56 87 VAL A N 1
ATOM 670 C CA . VAL A 1 87 ? 5.578 -8.703 -5.057 1.00 84.56 87 VAL A CA 1
ATOM 671 C C . VAL A 1 87 ? 5.605 -8.244 -3.606 1.00 84.56 87 VAL A C 1
ATOM 673 O O . VAL A 1 87 ? 5.211 -8.968 -2.685 1.00 84.56 87 VAL A O 1
ATOM 676 N N . TRP A 1 88 ? 6.063 -7.015 -3.395 1.00 88.75 88 TRP A N 1
ATOM 677 C CA . TRP A 1 88 ? 6.155 -6.411 -2.074 1.00 88.75 88 TRP A CA 1
ATOM 678 C C . TRP A 1 88 ? 4.768 -6.163 -1.472 1.00 88.75 88 TRP A C 1
ATOM 680 O O . TRP A 1 88 ? 3.884 -5.578 -2.106 1.00 88.75 88 TRP A O 1
ATOM 690 N N . ARG A 1 89 ? 4.561 -6.610 -0.228 1.00 89.94 89 ARG A N 1
ATOM 691 C CA . ARG A 1 89 ? 3.262 -6.549 0.454 1.00 89.94 89 ARG A CA 1
ATOM 692 C C . ARG A 1 89 ? 3.397 -6.104 1.898 1.00 89.94 89 ARG A C 1
ATOM 694 O O . ARG A 1 89 ? 4.237 -6.610 2.636 1.00 89.94 89 ARG A O 1
ATOM 701 N N . PHE A 1 90 ? 2.464 -5.262 2.329 1.00 89.00 90 PHE A N 1
ATOM 702 C CA . PHE A 1 90 ? 2.359 -4.805 3.709 1.00 89.00 90 PHE A CA 1
ATOM 703 C C . PHE A 1 90 ? 0.949 -4.984 4.256 1.00 89.00 90 PHE A C 1
ATOM 705 O O . PHE A 1 90 ? -0.047 -4.772 3.564 1.00 89.00 90 PHE A O 1
ATOM 712 N N . ARG A 1 91 ? 0.857 -5.397 5.519 1.00 89.44 91 ARG A N 1
ATOM 713 C CA . ARG A 1 91 ? -0.420 -5.571 6.216 1.00 89.44 91 ARG A CA 1
ATOM 714 C C . ARG A 1 91 ? -0.835 -4.232 6.795 1.00 89.44 91 ARG A C 1
ATOM 716 O O . ARG A 1 91 ? -0.133 -3.690 7.640 1.00 89.44 91 ARG A O 1
ATOM 723 N N . LEU A 1 92 ? -1.970 -3.717 6.344 1.00 88.69 92 LEU A N 1
ATOM 724 C CA . LEU A 1 92 ? -2.464 -2.438 6.826 1.00 88.69 92 LEU A CA 1
ATOM 725 C C . LEU A 1 92 ? -3.188 -2.631 8.168 1.00 88.69 92 LEU A C 1
ATOM 727 O O . LEU A 1 92 ? -3.899 -3.631 8.337 1.00 88.69 92 LEU A O 1
ATOM 731 N N . PRO A 1 93 ? -3.038 -1.693 9.121 1.00 87.94 93 PRO A N 1
ATOM 732 C CA . PRO A 1 93 ? -3.862 -1.663 10.322 1.00 87.94 93 PRO A CA 1
ATOM 733 C C . PRO A 1 93 ? -5.345 -1.627 9.959 1.00 87.94 93 PRO A C 1
ATOM 735 O O . PRO A 1 93 ? -5.731 -0.932 9.023 1.00 87.94 93 PRO A O 1
ATOM 738 N N . VAL A 1 94 ? -6.186 -2.302 10.745 1.00 84.81 94 VAL A N 1
ATOM 739 C CA . VAL A 1 94 ? -7.646 -2.357 10.525 1.00 84.81 94 VAL A CA 1
ATOM 740 C C . VAL A 1 94 ? -8.333 -0.986 10.535 1.00 84.81 94 VAL A C 1
ATOM 742 O O . VAL A 1 94 ? -9.429 -0.853 10.000 1.00 84.81 94 VAL A O 1
ATOM 745 N N . SER A 1 95 ? -7.702 0.026 11.136 1.00 85.62 95 SER A N 1
ATOM 746 C CA . SER A 1 95 ? -8.154 1.422 11.156 1.00 85.62 95 SER A CA 1
ATOM 747 C C . SER A 1 95 ? -7.898 2.174 9.846 1.00 85.62 95 SER A C 1
ATOM 749 O O . SER A 1 95 ? -8.404 3.284 9.676 1.00 85.62 95 SER A O 1
ATOM 751 N N . THR A 1 96 ? -7.120 1.599 8.926 1.00 87.62 96 THR A N 1
ATOM 752 C CA . THR A 1 96 ? -6.781 2.240 7.655 1.00 87.62 96 THR A CA 1
ATOM 753 C C . THR A 1 96 ? -8.023 2.342 6.766 1.00 87.62 96 THR A C 1
ATOM 755 O O . THR A 1 96 ? -8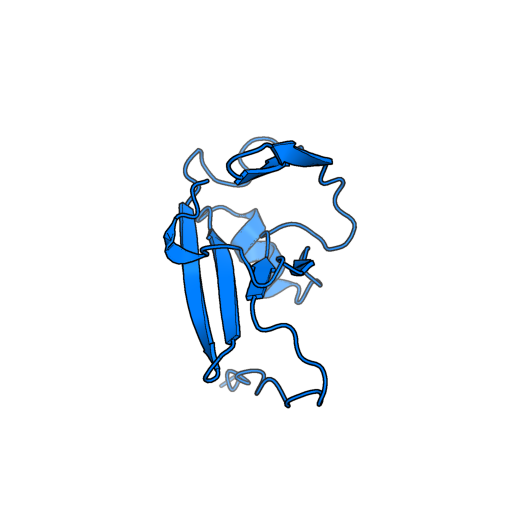.942 1.519 6.829 1.00 87.62 96 THR A O 1
ATOM 758 N N . ARG A 1 97 ? -8.053 3.376 5.920 1.00 88.81 97 ARG A N 1
ATOM 759 C CA . ARG A 1 97 ? -9.090 3.605 4.906 1.00 88.81 97 ARG A CA 1
ATOM 760 C C . ARG A 1 97 ? -8.480 3.464 3.508 1.00 88.81 97 ARG A C 1
ATOM 762 O O . ARG A 1 97 ? -8.053 4.471 2.944 1.00 88.81 97 ARG A O 1
ATOM 769 N N . PRO A 1 98 ? -8.388 2.235 2.960 1.00 86.12 98 PRO A N 1
ATOM 770 C CA . PRO A 1 98 ? -7.836 1.967 1.630 1.00 86.12 98 PRO A CA 1
ATOM 771 C C . PRO A 1 98 ? -8.386 2.870 0.522 1.00 86.12 98 PRO A C 1
ATOM 773 O O . PRO A 1 98 ? -7.679 3.179 -0.428 1.00 86.12 98 PRO A O 1
ATOM 776 N N . GLU A 1 99 ? -9.639 3.303 0.646 1.00 88.25 99 GLU A N 1
ATOM 777 C CA . GLU A 1 99 ? -10.347 4.144 -0.321 1.00 88.25 99 GLU A CA 1
ATOM 778 C C . GLU A 1 99 ? -9.742 5.549 -0.459 1.00 88.25 99 GLU A C 1
ATOM 780 O O . GLU A 1 99 ? -9.994 6.220 -1.455 1.00 88.25 99 GLU A O 1
ATOM 785 N N . LEU A 1 100 ? -8.947 5.988 0.522 1.00 90.38 100 LEU A N 1
ATOM 786 C CA . LEU A 1 100 ? -8.238 7.270 0.519 1.00 90.38 100 LEU A CA 1
ATOM 787 C C . LEU A 1 100 ? -6.786 7.147 0.032 1.00 90.38 100 LEU A C 1
ATOM 789 O O . LEU A 1 100 ? -6.033 8.111 0.126 1.00 90.38 100 LEU A O 1
ATOM 793 N N . ALA A 1 101 ? -6.364 5.968 -0.434 1.00 88.94 101 ALA A N 1
ATOM 794 C CA . ALA A 1 101 ? -4.992 5.750 -0.870 1.00 88.94 101 ALA A CA 1
ATOM 795 C C . ALA A 1 101 ? -4.635 6.630 -2.077 1.00 88.94 101 ALA A C 1
ATOM 797 O O . ALA A 1 101 ? -5.371 6.699 -3.062 1.00 88.94 101 ALA A O 1
ATOM 798 N N . THR A 1 102 ? -3.459 7.245 -2.010 1.00 87.56 102 THR A N 1
ATOM 799 C CA . THR A 1 102 ? -2.878 8.076 -3.069 1.00 87.56 102 THR A CA 1
ATOM 800 C C . THR A 1 102 ? -1.457 7.602 -3.360 1.00 87.56 102 THR A C 1
ATOM 802 O O . THR A 1 102 ? -0.769 7.163 -2.435 1.00 87.56 102 THR A O 1
ATOM 805 N N . ALA A 1 103 ? -1.029 7.690 -4.620 1.00 83.25 103 ALA A N 1
ATOM 806 C CA . ALA A 1 103 ? 0.324 7.364 -5.073 1.00 83.25 103 ALA A CA 1
ATOM 807 C C . ALA A 1 103 ? 1.002 8.596 -5.673 1.00 83.25 103 ALA A C 1
ATOM 809 O O . ALA A 1 103 ? 0.264 9.428 -6.250 1.00 83.25 103 ALA A O 1
#

Foldseek 3Di:
DDDPPPPPPDDDVVDFLEKEWELAFQPFDWDWDDDPVDIDIDGDDDPQQQVPDKFWDWDDPDVSHIYIYIHRPTPSSVVCVVVVGDTHMDRDPPPDDSVPDGD

Secondary structure (DSSP, 8-state):
------------TT--SEEEEEEEETT--EEEEE-SS-EEEEE---TTTTTT--EEEEEEEETTEEEEEEE--SHHHHHHHHHTPPEEEEEPPTT--GGG---